Protein AF-A0A9E2Q4T3-F1 (afdb_monomer_lite)

Foldseek 3Di:
DPDPVLLVVLVVQLVVLVVVLCVLCVPPDLVPDDPVSSLSSLLSLLQNVLSVQLNVQVVDPPDDNVVSLVVSLVVLVDDDDDSSSVSSSNSNNVNSVVSVVVVVVD

Sequence (106 aa):
MPQTTTQAEIERLERTALAELTDLLSGAAVCRVPADRAVRAKHLEGRAAALADLRRALAEPGAQLAAAIGQVDARWSSGPGGPLWDAYRTGGRQALAELAASTAEG

Secondary structure (DSSP, 8-state):
--SHHHHHHHHHHHHHHHHHHHHHHTT--GGGS-HHHHHHHHHHHHHHHHHHHHHHHHTSTT--HHHHHHHHHHHHT----SHHHHHHHHHHHHHHHHHHHHHH--

pLDDT: mean 89.5, std 10.27, range [51.84, 98.31]

Radius of gyration: 14.36 Å; chains: 1; bounding box: 39×25×39 Å

Structure (mmCIF, N/CA/C/O backbone):
data_AF-A0A9E2Q4T3-F1
#
_entry.id   AF-A0A9E2Q4T3-F1
#
loop_
_atom_site.group_PDB
_atom_site.id
_atom_site.type_symbol
_atom_site.label_atom_id
_atom_site.label_alt_id
_atom_site.label_comp_id
_atom_site.label_asym_id
_atom_site.label_entity_id
_atom_site.label_seq_id
_atom_site.pdbx_PDB_ins_code
_atom_site.Cartn_x
_atom_site.Cartn_y
_atom_site.Cartn_z
_atom_site.occupancy
_atom_site.B_iso_or_equiv
_atom_site.auth_seq_id
_atom_site.auth_comp_id
_atom_site.auth_asym_id
_atom_site.auth_atom_id
_atom_site.pdbx_PDB_model_num
ATOM 1 N N . MET A 1 1 ? -20.726 2.574 13.339 1.00 53.00 1 MET A N 1
ATOM 2 C CA . MET A 1 1 ? -20.638 1.339 12.525 1.00 53.00 1 MET A CA 1
ATOM 3 C C . MET A 1 1 ? -19.203 1.184 12.004 1.00 53.00 1 MET A C 1
ATOM 5 O O . MET A 1 1 ? -18.956 1.714 10.933 1.00 53.00 1 MET A O 1
ATOM 9 N N . PRO A 1 2 ? -18.225 0.603 12.738 1.00 53.19 2 PRO A N 1
ATOM 10 C CA . PRO A 1 2 ? -16.837 1.020 12.470 1.00 53.19 2 PRO A CA 1
ATOM 11 C C . PRO A 1 2 ? -15.803 -0.037 12.024 1.00 53.19 2 PRO A C 1
ATOM 13 O O . PRO A 1 2 ? -14.825 0.347 11.390 1.00 53.19 2 PRO A O 1
ATOM 16 N N . GLN A 1 3 ? -15.945 -1.338 12.308 1.00 57.53 3 GLN A N 1
ATOM 17 C CA . GLN A 1 3 ? -14.841 -2.291 12.045 1.00 57.53 3 GLN A CA 1
ATOM 18 C C . GLN A 1 3 ? -14.961 -3.070 10.727 1.00 57.53 3 GLN A C 1
ATOM 20 O O . GLN A 1 3 ? -13.973 -3.215 10.011 1.00 57.53 3 GLN A O 1
ATOM 25 N N . THR A 1 4 ? -16.160 -3.518 10.355 1.00 61.69 4 THR A N 1
ATOM 26 C CA . THR A 1 4 ? -16.375 -4.324 9.141 1.00 61.69 4 THR A CA 1
ATOM 27 C C . THR A 1 4 ? -16.119 -3.549 7.848 1.00 61.69 4 THR A C 1
ATOM 29 O O . THR A 1 4 ? -15.511 -4.092 6.929 1.00 61.69 4 THR A O 1
ATOM 32 N N . THR A 1 5 ? -16.510 -2.273 7.784 1.00 64.62 5 THR A N 1
ATOM 33 C CA . THR A 1 5 ? -16.271 -1.414 6.609 1.00 64.62 5 THR A CA 1
ATOM 34 C C . THR A 1 5 ? -14.778 -1.160 6.386 1.00 64.62 5 THR A C 1
ATOM 36 O O . THR A 1 5 ? -14.302 -1.232 5.258 1.00 64.62 5 THR A O 1
ATOM 39 N N . THR A 1 6 ? -14.020 -0.954 7.465 1.00 82.00 6 THR A N 1
ATOM 40 C CA . THR A 1 6 ? -12.570 -0.713 7.421 1.00 82.00 6 THR A CA 1
ATOM 41 C C . THR A 1 6 ? -11.804 -1.933 6.914 1.00 82.00 6 THR A C 1
ATOM 43 O O . THR A 1 6 ? -10.913 -1.811 6.079 1.00 82.00 6 THR A O 1
ATOM 46 N N . GLN A 1 7 ? -12.159 -3.130 7.384 1.00 86.81 7 GLN A N 1
ATOM 47 C CA . GLN A 1 7 ? -11.476 -4.352 6.966 1.00 86.81 7 GLN A CA 1
ATOM 48 C C . GLN A 1 7 ? -11.776 -4.710 5.506 1.00 86.81 7 GLN A C 1
ATOM 50 O O . GLN A 1 7 ? -10.861 -5.055 4.758 1.00 86.81 7 GLN A O 1
ATOM 55 N N . ALA A 1 8 ? -13.031 -4.551 5.077 1.00 89.12 8 ALA A N 1
ATOM 56 C CA . ALA A 1 8 ? -13.414 -4.737 3.681 1.00 89.12 8 ALA A CA 1
ATOM 57 C C . ALA A 1 8 ? -12.689 -3.753 2.746 1.00 89.12 8 ALA A C 1
ATOM 59 O O . ALA A 1 8 ? -12.293 -4.131 1.643 1.00 89.12 8 ALA A O 1
ATOM 60 N N . GLU A 1 9 ? -12.480 -2.513 3.193 1.00 90.62 9 GLU A N 1
ATOM 61 C CA . GLU A 1 9 ? -11.753 -1.496 2.436 1.00 90.62 9 GLU A CA 1
ATOM 62 C C . GLU A 1 9 ? -10.264 -1.835 2.295 1.00 90.62 9 GLU A C 1
ATOM 64 O O . GLU A 1 9 ? -9.727 -1.801 1.187 1.00 90.62 9 GLU A O 1
ATOM 69 N N . ILE A 1 10 ? -9.613 -2.260 3.382 1.00 93.38 10 ILE A N 1
ATOM 70 C CA . ILE A 1 10 ? -8.217 -2.726 3.353 1.00 93.38 10 ILE A CA 1
ATOM 71 C C . ILE A 1 10 ? -8.058 -3.883 2.359 1.00 93.38 10 ILE A C 1
ATOM 73 O O . ILE A 1 10 ? -7.174 -3.846 1.504 1.00 93.38 10 ILE A O 1
ATOM 77 N N . GLU A 1 11 ? -8.942 -4.883 2.414 1.00 93.50 11 GLU A N 1
ATOM 78 C CA . GLU A 1 11 ? -8.912 -6.028 1.496 1.00 93.50 11 GLU A CA 1
ATOM 79 C C . GLU A 1 11 ? -9.186 -5.621 0.041 1.00 93.50 11 GLU A C 1
ATOM 81 O O . GLU A 1 11 ? -8.593 -6.169 -0.893 1.00 93.50 11 GLU A O 1
ATOM 86 N N . ARG A 1 12 ? -10.084 -4.656 -0.185 1.00 93.69 12 ARG A N 1
ATOM 87 C CA . ARG A 1 12 ? -10.367 -4.115 -1.519 1.00 93.69 12 ARG A CA 1
ATOM 88 C C . ARG A 1 12 ? -9.137 -3.424 -2.104 1.00 93.69 12 ARG A C 1
ATOM 90 O O . ARG A 1 12 ? -8.797 -3.693 -3.259 1.00 93.69 12 ARG A O 1
ATOM 97 N N . LEU A 1 13 ? -8.469 -2.573 -1.330 1.00 94.00 13 LEU A N 1
ATOM 98 C CA . LEU A 1 13 ? -7.252 -1.883 -1.755 1.00 94.00 13 LEU A CA 1
ATOM 99 C C . LEU A 1 13 ? -6.101 -2.873 -1.992 1.00 94.00 13 LEU A C 1
ATOM 101 O O . LEU A 1 13 ? -5.412 -2.764 -3.007 1.00 94.00 13 LEU A O 1
ATOM 105 N N . GLU A 1 14 ? -5.943 -3.880 -1.123 1.00 96.38 14 GLU A N 1
ATOM 106 C CA . GLU A 1 14 ? -4.913 -4.924 -1.247 1.00 96.38 14 GLU A CA 1
ATOM 107 C C . GLU A 1 14 ? -5.098 -5.697 -2.559 1.00 96.38 14 GLU A C 1
ATOM 109 O O . GLU A 1 14 ? -4.175 -5.791 -3.371 1.00 96.38 14 GLU A O 1
ATOM 114 N N . ARG A 1 15 ? -6.321 -6.178 -2.826 1.00 95.81 15 ARG A N 1
ATOM 115 C CA . ARG A 1 15 ? -6.648 -6.882 -4.076 1.00 95.81 15 ARG A CA 1
ATOM 116 C C . ARG A 1 15 ? -6.449 -6.014 -5.314 1.00 95.81 15 ARG A C 1
ATOM 118 O O . ARG A 1 15 ? -5.986 -6.524 -6.328 1.00 95.81 15 ARG A O 1
ATOM 125 N N . THR A 1 16 ? -6.782 -4.727 -5.238 1.00 96.25 16 THR A N 1
ATOM 126 C CA . THR A 1 16 ? -6.614 -3.792 -6.361 1.00 96.25 16 THR A CA 1
ATOM 127 C C . THR A 1 16 ? -5.133 -3.625 -6.707 1.00 96.25 16 THR A C 1
ATOM 129 O O . THR A 1 16 ? -4.752 -3.820 -7.859 1.00 96.25 16 THR A O 1
ATOM 132 N N . ALA A 1 17 ? -4.276 -3.386 -5.707 1.00 96.00 17 ALA A N 1
ATOM 133 C CA . ALA A 1 17 ? -2.831 -3.289 -5.917 1.00 96.00 17 ALA A CA 1
ATOM 134 C C . ALA A 1 17 ? -2.232 -4.586 -6.494 1.00 96.00 17 ALA A C 1
ATOM 136 O O . ALA A 1 17 ? -1.397 -4.528 -7.395 1.00 96.00 17 ALA A O 1
ATOM 137 N N . LEU A 1 18 ? -2.679 -5.758 -6.025 1.00 96.06 18 LEU A N 1
ATOM 138 C CA . LEU A 1 18 ? -2.229 -7.055 -6.549 1.00 96.06 18 LEU A CA 1
ATOM 139 C C . LEU A 1 18 ? -2.698 -7.317 -7.988 1.00 96.06 18 LEU A C 1
ATOM 141 O O . LEU A 1 18 ? -1.937 -7.868 -8.787 1.00 96.06 18 LEU A O 1
ATOM 145 N N . ALA A 1 19 ? -3.925 -6.925 -8.332 1.00 95.25 19 ALA A N 1
ATOM 146 C CA . ALA A 1 19 ? -4.444 -7.044 -9.692 1.00 95.25 19 ALA A CA 1
ATOM 147 C C . ALA A 1 19 ? -3.660 -6.145 -10.658 1.00 95.25 19 ALA A C 1
ATOM 149 O O . ALA A 1 19 ? -3.185 -6.626 -11.686 1.00 95.25 19 ALA A O 1
ATOM 150 N N . GLU A 1 20 ? -3.437 -4.880 -10.289 1.00 95.81 20 GLU A N 1
ATOM 151 C CA . GLU A 1 20 ? -2.611 -3.954 -11.071 1.00 95.81 20 GLU A CA 1
ATOM 152 C C . GLU A 1 20 ? -1.168 -4.441 -11.203 1.00 95.81 20 GLU A C 1
ATOM 154 O O . GLU A 1 20 ? -0.581 -4.335 -12.275 1.00 95.81 20 GLU A O 1
ATOM 159 N N . LEU A 1 21 ? -0.588 -5.009 -10.141 1.00 94.06 21 LEU A N 1
ATOM 160 C CA . LEU A 1 21 ? 0.756 -5.581 -10.190 1.00 94.06 21 LEU A CA 1
ATOM 161 C C . LEU A 1 21 ? 0.819 -6.764 -11.161 1.00 94.06 21 LEU A C 1
ATOM 163 O O . LEU A 1 21 ? 1.770 -6.886 -11.930 1.00 94.06 21 LEU A O 1
ATOM 167 N N . THR A 1 22 ? -0.192 -7.630 -11.133 1.00 93.31 22 THR A N 1
ATOM 168 C CA . THR A 1 22 ? -0.271 -8.808 -12.005 1.00 93.31 22 THR A CA 1
ATOM 169 C C . THR A 1 22 ? -0.391 -8.397 -13.469 1.00 93.31 22 THR A C 1
ATOM 171 O O . THR A 1 22 ? 0.354 -8.909 -14.308 1.00 93.31 22 THR A O 1
ATOM 174 N N . ASP A 1 23 ? -1.267 -7.438 -13.770 1.00 93.06 23 ASP A N 1
ATOM 175 C CA . ASP A 1 23 ? -1.420 -6.870 -15.111 1.00 93.06 23 ASP A CA 1
ATOM 176 C C . ASP A 1 23 ? -0.120 -6.202 -15.578 1.00 93.06 23 ASP A C 1
ATOM 178 O O . ASP A 1 23 ? 0.430 -6.525 -16.639 1.00 93.06 23 ASP A O 1
ATOM 182 N N . LEU A 1 24 ? 0.462 -5.369 -14.709 1.00 91.81 24 LEU A N 1
ATOM 183 C CA . LEU A 1 24 ? 1.719 -4.687 -14.964 1.00 91.81 24 LEU A CA 1
ATOM 184 C C . LEU A 1 24 ? 2.876 -5.660 -15.147 1.00 91.81 24 LEU A C 1
ATOM 186 O O . LEU A 1 24 ? 3.801 -5.324 -15.862 1.00 91.81 24 LEU A O 1
ATOM 190 N N . LEU A 1 25 ? 2.897 -6.846 -14.561 1.00 91.06 25 LEU A N 1
ATOM 191 C CA . LEU A 1 25 ? 3.969 -7.802 -14.838 1.00 91.06 25 LEU A CA 1
ATOM 192 C C . LEU A 1 25 ? 3.664 -8.674 -16.054 1.00 91.06 25 LEU A C 1
ATOM 194 O O . LEU A 1 25 ? 4.597 -9.123 -16.715 1.00 91.06 25 LEU A O 1
ATOM 198 N N . SER A 1 26 ? 2.389 -8.888 -16.388 1.00 88.31 26 SER A N 1
ATOM 199 C CA . SER A 1 26 ? 1.951 -9.755 -17.491 1.00 88.31 26 SER A CA 1
ATOM 200 C C . SER A 1 26 ? 2.645 -11.134 -17.463 1.00 88.31 26 SER A C 1
ATOM 202 O O . SER A 1 26 ? 3.014 -11.684 -18.498 1.00 88.31 26 SER A O 1
ATOM 204 N N . GLY A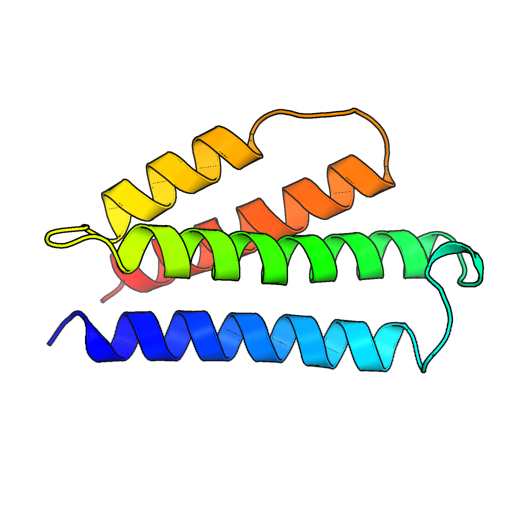 1 27 ? 2.902 -11.668 -16.261 1.00 80.62 27 GLY A N 1
ATOM 205 C CA . GLY A 1 27 ? 3.629 -12.927 -16.047 1.00 80.62 27 GLY A CA 1
ATOM 206 C C . GLY A 1 27 ? 5.163 -12.848 -16.142 1.00 80.62 27 GLY A C 1
ATOM 207 O O . GLY A 1 27 ? 5.837 -13.862 -15.960 1.00 80.62 27 GLY A O 1
ATOM 208 N N . ALA A 1 28 ? 5.746 -11.675 -16.396 1.00 80.94 28 ALA A N 1
ATOM 209 C CA . ALA A 1 28 ? 7.191 -11.473 -16.388 1.00 80.94 28 ALA A CA 1
ATOM 210 C C . ALA A 1 28 ? 7.735 -11.244 -14.968 1.00 80.94 28 ALA A C 1
ATOM 212 O O . ALA A 1 28 ? 7.100 -10.627 -14.115 1.00 80.94 28 ALA A O 1
ATOM 213 N N . ALA A 1 29 ? 8.967 -11.691 -14.721 1.00 80.50 29 ALA A N 1
ATOM 214 C CA . ALA A 1 29 ? 9.693 -11.308 -13.514 1.00 80.50 29 ALA A CA 1
ATOM 215 C C . ALA A 1 29 ? 10.058 -9.811 -13.553 1.00 80.50 29 ALA A C 1
ATOM 217 O O . ALA A 1 29 ? 10.413 -9.292 -14.612 1.00 80.50 29 ALA A O 1
ATOM 218 N N . VAL A 1 30 ? 10.074 -9.138 -12.394 1.00 77.81 30 VAL A N 1
ATOM 219 C CA . VAL A 1 30 ? 10.459 -7.713 -12.261 1.00 77.81 30 VAL A CA 1
ATOM 220 C C . VAL A 1 30 ? 11.829 -7.405 -12.882 1.00 77.81 30 VAL A C 1
ATOM 222 O O . VAL A 1 30 ? 12.030 -6.329 -13.431 1.00 77.81 30 VAL A O 1
ATOM 225 N N . CYS A 1 31 ? 12.774 -8.348 -12.859 1.00 80.38 31 CYS A N 1
ATOM 226 C CA . CYS A 1 31 ? 14.096 -8.165 -13.470 1.00 80.38 31 CYS A CA 1
ATOM 227 C C . CYS A 1 31 ? 14.095 -8.186 -15.010 1.00 80.38 31 CYS A C 1
ATOM 229 O O . CYS A 1 31 ? 15.131 -7.934 -15.618 1.00 80.38 31 CYS A O 1
ATOM 231 N N . ARG A 1 32 ? 12.962 -8.516 -15.642 1.00 86.31 32 ARG A N 1
ATOM 232 C CA . ARG A 1 32 ? 12.805 -8.612 -17.101 1.00 86.31 32 ARG A CA 1
ATOM 233 C C . ARG A 1 32 ? 11.967 -7.482 -17.694 1.00 86.31 32 ARG A C 1
ATOM 235 O O . ARG A 1 32 ? 11.791 -7.453 -18.909 1.00 86.31 32 ARG A O 1
ATOM 242 N N . VAL A 1 33 ? 11.435 -6.583 -16.868 1.00 86.31 33 VAL A N 1
ATOM 243 C CA . VAL A 1 33 ? 10.667 -5.426 -17.339 1.00 86.31 33 VAL A CA 1
ATOM 244 C C . VAL A 1 33 ? 11.541 -4.165 -17.379 1.00 86.31 33 VAL A C 1
ATOM 246 O O . VAL A 1 33 ? 12.529 -4.088 -16.645 1.00 86.31 33 VAL A O 1
ATOM 249 N N . PRO A 1 34 ? 11.197 -3.169 -18.218 1.00 91.75 34 PRO A N 1
ATOM 250 C CA . PRO A 1 34 ? 11.847 -1.859 -18.214 1.00 91.75 34 PRO A CA 1
ATOM 251 C C . PRO A 1 34 ? 11.891 -1.213 -16.820 1.00 91.75 34 PRO A C 1
ATOM 253 O O . PRO A 1 34 ? 11.049 -1.494 -15.967 1.00 91.75 34 PRO A O 1
ATOM 256 N N . ALA A 1 35 ? 12.877 -0.346 -16.577 1.00 88.25 35 ALA A N 1
ATOM 257 C CA . ALA A 1 35 ? 13.153 0.203 -15.246 1.00 88.25 35 ALA A CA 1
ATOM 258 C C . ALA A 1 35 ? 11.973 0.991 -14.644 1.00 88.25 35 ALA A C 1
ATOM 260 O O . ALA A 1 35 ? 11.690 0.862 -13.455 1.00 88.25 35 ALA A O 1
ATOM 261 N N . ASP A 1 36 ? 11.251 1.760 -15.455 1.00 90.12 36 ASP A N 1
ATOM 262 C CA . ASP A 1 36 ? 10.028 2.472 -15.069 1.00 90.12 36 ASP A CA 1
ATOM 263 C C . ASP A 1 36 ? 8.918 1.500 -14.640 1.00 90.12 36 ASP A C 1
ATOM 265 O O . ASP A 1 36 ? 8.282 1.672 -13.596 1.00 90.12 36 ASP A O 1
ATOM 269 N N . ARG A 1 37 ? 8.751 0.412 -15.398 1.00 92.06 37 ARG A N 1
ATOM 270 C CA . ARG A 1 37 ? 7.804 -0.663 -15.098 1.00 92.06 37 ARG A CA 1
ATOM 271 C C . ARG 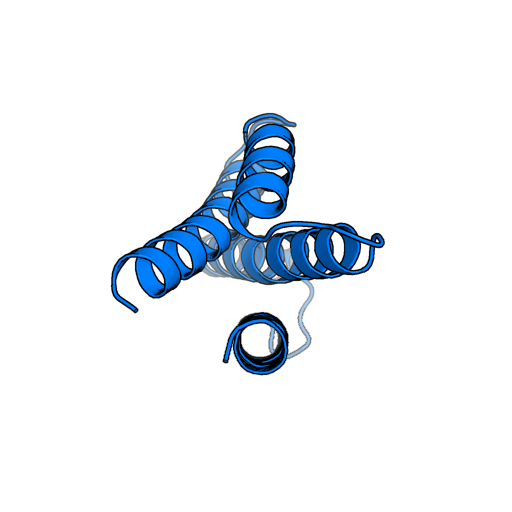A 1 37 ? 8.201 -1.414 -13.826 1.00 92.06 37 ARG A C 1
ATOM 273 O O . ARG A 1 37 ? 7.329 -1.740 -13.026 1.00 92.06 37 ARG A O 1
ATOM 280 N N . ALA A 1 38 ? 9.497 -1.621 -13.589 1.00 93.00 38 ALA A N 1
ATOM 281 C CA . ALA A 1 38 ? 10.018 -2.216 -12.359 1.00 93.00 38 ALA A CA 1
ATOM 282 C C . ALA A 1 38 ? 9.771 -1.322 -11.131 1.00 93.00 38 ALA A C 1
ATOM 284 O O . ALA A 1 38 ? 9.346 -1.820 -10.090 1.00 93.00 38 ALA A O 1
ATOM 285 N N . VAL A 1 39 ? 9.980 -0.006 -11.253 1.00 95.38 39 VAL A N 1
ATOM 286 C CA . VAL A 1 39 ? 9.686 0.976 -10.194 1.00 95.38 39 VAL A CA 1
ATOM 287 C C . VAL A 1 39 ? 8.197 0.973 -9.855 1.00 95.38 39 VAL A C 1
ATOM 289 O O . VAL A 1 39 ? 7.837 0.862 -8.682 1.00 95.38 39 VAL A O 1
ATOM 292 N N . ARG A 1 40 ? 7.320 1.016 -10.865 1.00 95.62 40 ARG A N 1
ATOM 293 C CA . ARG A 1 40 ? 5.869 0.951 -10.649 1.00 95.62 40 ARG A CA 1
ATOM 294 C C . ARG A 1 40 ? 5.434 -0.389 -10.048 1.00 95.62 40 ARG A C 1
ATOM 296 O O . ARG A 1 40 ? 4.601 -0.403 -9.149 1.00 95.62 40 ARG A O 1
ATOM 303 N N . ALA A 1 41 ? 6.023 -1.502 -10.483 1.00 95.75 41 ALA A N 1
ATOM 304 C CA . ALA A 1 41 ? 5.750 -2.814 -9.902 1.00 95.75 41 ALA A CA 1
ATOM 305 C C . ALA A 1 41 ? 6.139 -2.857 -8.421 1.00 95.75 41 ALA A C 1
ATOM 307 O O . ALA A 1 41 ? 5.347 -3.296 -7.593 1.00 95.75 41 ALA A O 1
ATOM 308 N N . LYS A 1 42 ? 7.315 -2.328 -8.062 1.00 96.69 42 LYS A N 1
ATOM 309 C CA . LYS A 1 42 ? 7.734 -2.234 -6.660 1.00 96.69 42 LYS A CA 1
ATOM 310 C C . LYS A 1 42 ? 6.831 -1.344 -5.827 1.00 96.69 42 LYS A C 1
ATOM 312 O O . LYS A 1 42 ? 6.529 -1.703 -4.695 1.00 96.69 42 LYS A O 1
ATOM 317 N N . HIS A 1 43 ? 6.355 -0.238 -6.384 1.00 97.50 43 HIS A N 1
ATOM 318 C CA . HIS A 1 43 ? 5.371 0.614 -5.724 1.00 97.50 43 HIS A CA 1
ATOM 319 C C . HIS A 1 43 ? 4.064 -0.131 -5.410 1.00 97.50 43 HIS A C 1
ATOM 321 O O . HIS A 1 43 ? 3.627 -0.133 -4.260 1.00 97.50 43 HIS A O 1
ATOM 327 N N . LEU A 1 44 ? 3.493 -0.846 -6.383 1.00 97.94 44 LEU A N 1
ATOM 328 C CA . LEU A 1 44 ? 2.283 -1.656 -6.187 1.00 97.94 44 LEU A CA 1
ATOM 329 C C . LEU A 1 44 ? 2.503 -2.816 -5.201 1.00 97.94 44 LEU A C 1
ATOM 331 O O . LEU A 1 44 ? 1.653 -3.067 -4.347 1.00 97.94 44 LEU A O 1
ATOM 335 N N . GLU A 1 45 ? 3.660 -3.480 -5.271 1.00 97.31 45 GLU A N 1
ATOM 336 C CA . GLU A 1 45 ? 4.076 -4.507 -4.306 1.00 97.31 45 GLU A CA 1
ATOM 337 C C . GLU A 1 45 ? 4.114 -3.935 -2.881 1.00 97.31 45 GLU A C 1
ATOM 339 O O . GLU A 1 45 ? 3.585 -4.539 -1.949 1.00 97.31 45 GLU A O 1
ATOM 344 N N . GLY A 1 46 ? 4.663 -2.728 -2.728 1.00 97.62 46 GLY A N 1
ATOM 345 C CA . GLY A 1 46 ? 4.696 -1.991 -1.471 1.00 97.62 46 GLY A CA 1
ATOM 346 C C . GLY A 1 46 ? 3.313 -1.672 -0.917 1.00 97.62 46 GLY A C 1
ATOM 347 O O . GLY A 1 46 ? 3.055 -1.914 0.262 1.00 97.62 46 GLY A O 1
ATOM 348 N N . ARG A 1 47 ? 2.399 -1.185 -1.769 1.00 98.31 47 ARG A N 1
ATOM 349 C CA . ARG A 1 47 ? 0.997 -0.929 -1.393 1.00 98.31 47 ARG A CA 1
ATOM 350 C C . ARG A 1 47 ? 0.342 -2.188 -0.829 1.00 98.31 47 ARG A C 1
ATOM 352 O O . ARG A 1 47 ? -0.180 -2.160 0.283 1.00 98.31 47 ARG A O 1
ATOM 359 N N . ALA A 1 48 ? 0.398 -3.293 -1.572 1.00 98.06 48 ALA A N 1
ATOM 360 C CA . ALA A 1 48 ? -0.215 -4.553 -1.159 1.00 98.06 48 ALA A CA 1
ATOM 361 C C . ALA A 1 48 ? 0.387 -5.082 0.153 1.00 98.06 48 ALA A C 1
ATOM 363 O O . ALA A 1 48 ? -0.344 -5.469 1.065 1.00 98.06 48 ALA A O 1
ATOM 364 N N . ALA A 1 49 ? 1.714 -5.049 0.286 1.00 97.88 49 ALA A N 1
ATOM 365 C CA . ALA A 1 49 ? 2.392 -5.542 1.478 1.00 97.88 49 ALA A CA 1
ATOM 366 C C . ALA A 1 49 ? 2.097 -4.700 2.733 1.00 97.88 49 ALA A C 1
ATOM 368 O O . ALA A 1 49 ? 1.893 -5.280 3.801 1.00 97.88 49 ALA A O 1
ATOM 369 N N . ALA A 1 50 ? 2.007 -3.369 2.626 1.00 97.75 50 ALA A N 1
ATOM 370 C CA . ALA A 1 50 ? 1.646 -2.513 3.761 1.00 97.75 50 ALA A CA 1
ATOM 371 C C . ALA A 1 50 ? 0.196 -2.733 4.215 1.00 97.75 50 ALA A C 1
ATOM 373 O O . ALA A 1 50 ? -0.081 -2.765 5.414 1.00 97.75 50 ALA A O 1
ATOM 374 N N . LEU A 1 51 ? -0.724 -2.945 3.269 1.00 96.94 51 LEU A N 1
ATOM 375 C CA . LEU A 1 51 ? -2.122 -3.268 3.566 1.00 96.94 51 LEU A CA 1
ATOM 376 C C . LEU A 1 51 ? -2.256 -4.642 4.233 1.00 96.94 51 LEU A C 1
ATOM 378 O O . LEU A 1 51 ? -2.976 -4.775 5.223 1.00 96.94 51 LEU A O 1
ATOM 382 N N . ALA A 1 52 ? -1.499 -5.641 3.772 1.00 96.81 52 ALA A N 1
ATOM 383 C CA . ALA A 1 52 ? -1.431 -6.946 4.423 1.00 96.81 52 ALA A CA 1
ATOM 384 C C . ALA A 1 52 ? -0.840 -6.854 5.845 1.00 96.81 52 ALA A C 1
ATOM 386 O O . ALA A 1 52 ? -1.325 -7.518 6.764 1.00 96.81 52 ALA A O 1
ATOM 387 N N . ASP A 1 53 ? 0.185 -6.019 6.051 1.00 96.31 53 ASP A N 1
ATOM 388 C CA . ASP A 1 53 ? 0.746 -5.722 7.375 1.00 96.31 53 ASP A CA 1
ATOM 389 C C . ASP A 1 53 ? -0.275 -5.065 8.306 1.00 96.31 53 ASP A C 1
ATOM 391 O O . ASP A 1 53 ? -0.378 -5.455 9.471 1.00 96.31 53 ASP A O 1
ATOM 395 N N . LEU A 1 54 ? -1.036 -4.092 7.802 1.00 96.06 54 LEU A N 1
ATOM 396 C CA . LEU A 1 54 ? -2.091 -3.430 8.561 1.00 96.06 54 LEU A CA 1
ATOM 397 C C . LEU A 1 54 ? -3.213 -4.405 8.922 1.00 96.06 54 LEU A C 1
ATOM 399 O O . LEU A 1 54 ? -3.651 -4.436 10.069 1.00 96.06 54 LEU A O 1
ATOM 403 N N . ARG A 1 55 ? -3.632 -5.253 7.979 1.00 95.00 55 ARG A N 1
ATOM 404 C CA . ARG A 1 55 ? -4.630 -6.300 8.224 1.00 95.00 55 ARG A CA 1
ATOM 405 C C . ARG A 1 55 ? -4.181 -7.269 9.317 1.00 95.00 55 ARG A C 1
ATOM 407 O O . ARG A 1 55 ? -4.990 -7.640 10.160 1.00 95.00 55 ARG A O 1
ATOM 414 N N . ARG A 1 56 ? -2.895 -7.643 9.341 1.00 94.31 56 ARG A N 1
ATOM 415 C CA . ARG A 1 56 ? -2.315 -8.437 10.438 1.00 94.31 56 ARG A CA 1
ATOM 416 C C . ARG A 1 56 ? -2.355 -7.690 11.769 1.00 94.31 56 ARG A C 1
ATOM 418 O O . ARG A 1 56 ? -2.782 -8.270 12.756 1.00 94.31 56 ARG A O 1
ATOM 425 N N . ALA A 1 57 ? -1.966 -6.416 11.794 1.00 93.62 57 ALA A N 1
ATOM 426 C CA . ALA A 1 57 ? -1.989 -5.607 13.014 1.00 93.62 57 ALA A CA 1
ATOM 427 C C . ALA A 1 57 ? -3.411 -5.426 13.581 1.00 93.62 57 ALA A C 1
ATOM 429 O O . ALA A 1 57 ? -3.594 -5.380 14.792 1.00 93.62 57 ALA A O 1
ATOM 430 N N . LEU A 1 58 ? -4.422 -5.356 12.712 1.00 92.88 58 LEU A N 1
ATOM 431 C CA . LEU A 1 58 ? -5.832 -5.247 13.095 1.00 92.88 58 LEU A CA 1
ATOM 432 C C . LEU A 1 58 ? -6.467 -6.564 13.552 1.00 92.88 58 LEU A C 1
ATOM 434 O O . LEU A 1 58 ? -7.538 -6.533 14.152 1.00 92.88 58 LEU A O 1
ATOM 438 N N . ALA A 1 59 ? -5.838 -7.706 13.268 1.00 90.19 59 ALA A N 1
ATOM 439 C CA . ALA A 1 59 ? -6.311 -9.000 13.752 1.00 90.19 59 ALA A CA 1
ATOM 440 C C . ALA A 1 59 ? -6.074 -9.181 15.263 1.00 90.19 59 ALA A C 1
ATOM 442 O O . ALA A 1 59 ? -6.680 -10.061 15.875 1.00 90.19 59 ALA A O 1
ATOM 443 N N . GLU A 1 60 ? -5.219 -8.349 15.865 1.00 89.06 60 GLU A N 1
ATOM 444 C CA . GLU A 1 60 ? -4.971 -8.355 17.303 1.00 89.06 60 GLU A CA 1
ATOM 445 C C . GLU A 1 60 ? -6.211 -7.871 18.084 1.00 89.06 60 GLU A C 1
ATOM 447 O O . GLU A 1 60 ? -6.787 -6.823 17.762 1.00 89.06 60 GLU A O 1
ATOM 452 N N . PRO A 1 61 ? -6.640 -8.586 19.141 1.00 87.38 61 PRO A N 1
ATOM 453 C CA . PRO A 1 61 ? -7.782 -8.176 19.950 1.00 87.38 61 PRO A CA 1
ATOM 454 C C . PRO A 1 61 ? -7.610 -6.767 20.530 1.00 87.38 61 PRO A C 1
ATOM 456 O O . PRO A 1 61 ? -6.613 -6.457 21.178 1.00 87.38 61 PRO A O 1
ATOM 459 N N . GLY A 1 62 ? -8.612 -5.909 20.326 1.00 87.62 62 GLY A N 1
ATOM 460 C CA . GLY A 1 62 ? -8.586 -4.527 20.816 1.00 87.62 62 GLY A CA 1
ATOM 461 C C . GLY A 1 62 ? -7.742 -3.564 19.975 1.00 87.62 62 GLY A C 1
ATOM 462 O O . GLY A 1 62 ? -7.613 -2.399 20.358 1.00 87.62 62 GLY A O 1
ATOM 463 N N . ALA A 1 63 ? -7.205 -4.002 18.830 1.00 8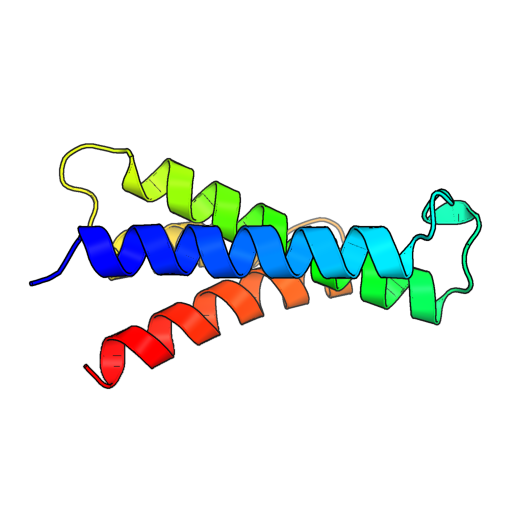9.94 63 ALA A N 1
ATOM 464 C CA . ALA A 1 63 ? -6.502 -3.122 17.909 1.00 89.94 63 ALA A CA 1
ATOM 465 C C . ALA A 1 63 ? -7.402 -1.968 17.438 1.00 89.94 63 ALA A C 1
ATOM 467 O O . ALA A 1 63 ? -8.539 -2.155 16.992 1.00 89.94 63 ALA A O 1
ATOM 468 N N . GLN A 1 64 ? -6.865 -0.753 17.518 1.00 91.12 64 GLN A N 1
ATOM 469 C CA . GLN A 1 64 ? -7.489 0.447 16.974 1.00 91.12 64 GLN A CA 1
ATOM 470 C C . GLN A 1 64 ? -6.814 0.820 15.660 1.00 91.12 64 GLN A C 1
ATOM 472 O O . GLN A 1 64 ? -5.587 0.825 15.573 1.00 91.12 64 GLN A O 1
ATOM 477 N N . LEU A 1 65 ? -7.611 1.190 14.658 1.00 90.31 65 LEU A N 1
ATOM 478 C CA . LEU A 1 65 ? -7.119 1.490 13.314 1.00 90.31 65 LEU A CA 1
ATOM 479 C C . LEU A 1 65 ? -6.026 2.558 13.292 1.00 90.31 65 LEU A C 1
ATOM 481 O O . LEU A 1 65 ? -4.967 2.318 12.726 1.00 90.31 65 LEU A O 1
ATOM 485 N N . ALA A 1 66 ? -6.247 3.700 13.945 1.00 90.81 66 ALA A N 1
ATOM 486 C CA . ALA A 1 66 ? -5.269 4.786 13.969 1.00 90.81 66 ALA A CA 1
ATOM 487 C C . ALA A 1 66 ? -3.932 4.350 14.597 1.00 90.81 66 ALA A C 1
ATOM 489 O O . ALA A 1 66 ? -2.863 4.652 14.065 1.00 90.81 66 ALA A O 1
ATOM 490 N N . ALA A 1 67 ? -3.985 3.582 15.692 1.00 92.25 67 ALA A N 1
ATOM 491 C CA . ALA A 1 67 ? -2.792 3.046 16.341 1.00 92.25 67 ALA A CA 1
ATOM 492 C C . ALA A 1 67 ? -2.072 2.021 15.447 1.00 92.25 67 ALA A C 1
ATOM 494 O O . ALA A 1 67 ? -0.851 2.081 15.310 1.00 92.25 67 ALA A O 1
ATOM 495 N N . ALA A 1 68 ? -2.820 1.124 14.798 1.00 94.75 68 ALA A N 1
ATOM 496 C CA . ALA A 1 68 ? -2.272 0.136 13.875 1.00 94.75 68 ALA A CA 1
ATOM 497 C C . ALA A 1 68 ? -1.616 0.802 12.652 1.00 94.75 68 ALA A C 1
ATOM 499 O O . ALA A 1 68 ? -0.498 0.439 12.292 1.00 94.75 68 ALA A O 1
ATOM 500 N N . ILE A 1 69 ? -2.249 1.826 12.065 1.00 94.31 69 ILE A N 1
ATOM 501 C CA . ILE A 1 69 ? -1.669 2.628 10.977 1.00 94.31 69 ILE A CA 1
ATOM 502 C C . ILE A 1 69 ? -0.354 3.266 11.429 1.00 94.31 69 ILE A C 1
ATOM 504 O O . ILE A 1 69 ? 0.651 3.113 10.740 1.00 94.31 69 ILE A O 1
ATOM 508 N N . GLY A 1 70 ? -0.325 3.923 12.594 1.00 93.88 70 GLY A N 1
ATOM 509 C CA . GLY A 1 70 ? 0.893 4.555 13.111 1.00 93.88 70 GLY A CA 1
ATOM 510 C C . GLY A 1 70 ? 2.036 3.561 13.348 1.00 93.88 70 GLY A C 1
ATOM 511 O O . GLY A 1 70 ? 3.181 3.827 12.984 1.00 93.88 70 GLY A O 1
ATOM 512 N N . GLN A 1 71 ? 1.731 2.383 13.902 1.00 94.44 71 GLN A N 1
ATOM 513 C CA . GLN A 1 71 ? 2.718 1.317 14.108 1.00 94.44 71 GLN A CA 1
ATOM 514 C C . GLN A 1 71 ? 3.260 0.756 12.788 1.00 94.44 71 GLN A C 1
ATOM 516 O O . GLN A 1 71 ? 4.456 0.482 12.670 1.00 94.44 71 GLN A O 1
ATOM 521 N N . VAL A 1 72 ? 2.393 0.557 11.792 1.00 95.50 72 VAL A N 1
ATOM 522 C CA . VAL A 1 72 ? 2.809 0.062 10.476 1.00 95.50 72 VAL A CA 1
ATOM 523 C C . VAL A 1 72 ? 3.624 1.136 9.749 1.00 95.50 72 VAL A C 1
ATOM 525 O O . VAL A 1 72 ? 4.725 0.822 9.309 1.00 95.50 72 VAL A O 1
ATOM 528 N N . ASP A 1 73 ? 3.187 2.400 9.704 1.00 95.00 73 ASP A N 1
ATOM 529 C CA . ASP A 1 73 ? 3.942 3.482 9.042 1.00 95.00 73 ASP A CA 1
ATOM 530 C C . ASP A 1 73 ? 5.348 3.640 9.638 1.00 95.00 73 ASP A C 1
ATOM 532 O O . ASP A 1 73 ? 6.329 3.742 8.901 1.00 95.00 73 ASP A O 1
ATOM 536 N N . ALA A 1 74 ? 5.480 3.541 10.966 1.00 93.69 74 ALA A N 1
ATOM 537 C CA . ALA A 1 74 ? 6.778 3.584 11.633 1.00 93.69 74 ALA A CA 1
ATOM 538 C C . ALA A 1 74 ? 7.728 2.474 11.142 1.00 93.69 74 ALA A C 1
ATOM 540 O O . ALA A 1 74 ? 8.892 2.753 10.848 1.00 93.69 74 ALA A O 1
ATOM 541 N N . ARG A 1 75 ? 7.243 1.234 10.972 1.00 91.38 75 ARG A N 1
ATOM 542 C CA . ARG A 1 75 ? 8.050 0.126 10.417 1.00 91.38 75 ARG A CA 1
ATOM 543 C C . ARG A 1 75 ? 8.442 0.364 8.959 1.00 91.38 75 ARG A C 1
ATOM 545 O O . ARG A 1 75 ? 9.532 -0.020 8.549 1.00 91.38 75 ARG A O 1
ATOM 552 N N . TRP A 1 76 ? 7.575 1.021 8.199 1.00 92.44 76 TRP A N 1
ATOM 553 C CA . TRP A 1 76 ? 7.767 1.313 6.779 1.00 92.44 76 TRP A CA 1
ATOM 554 C C . TRP A 1 76 ? 8.593 2.582 6.510 1.00 92.44 76 TRP A C 1
ATOM 556 O O . TRP A 1 76 ? 9.003 2.825 5.373 1.00 92.44 76 TRP A O 1
ATOM 566 N N . SER A 1 77 ? 8.883 3.375 7.545 1.00 87.44 77 SER A N 1
ATOM 567 C CA . SER A 1 77 ? 9.669 4.613 7.452 1.00 87.44 77 SER A CA 1
ATOM 568 C C . SER A 1 77 ? 11.179 4.397 7.272 1.00 87.44 77 SER A C 1
ATOM 570 O O . SER A 1 77 ? 11.893 5.336 6.921 1.00 87.44 77 SER A O 1
ATOM 572 N N . SER A 1 78 ? 11.679 3.175 7.479 1.00 84.44 78 SER A N 1
ATOM 573 C CA . SER A 1 78 ? 13.108 2.851 7.414 1.00 84.44 78 SER A CA 1
ATOM 574 C C . SER A 1 78 ? 13.364 1.543 6.660 1.00 84.44 78 SER A C 1
ATOM 576 O O . SER A 1 78 ? 12.467 0.718 6.493 1.00 84.44 78 SER A O 1
ATOM 578 N N . GLY A 1 79 ? 14.582 1.358 6.146 1.00 81.19 79 GLY A N 1
ATOM 579 C CA . GLY A 1 79 ? 14.971 0.136 5.441 1.00 81.19 79 GLY A CA 1
ATOM 580 C C . GLY A 1 79 ? 16.106 0.341 4.433 1.00 81.19 79 GLY A C 1
ATOM 581 O O . GLY A 1 79 ? 16.682 1.427 4.364 1.00 81.19 79 GLY A O 1
ATOM 582 N N . PRO A 1 80 ? 16.431 -0.693 3.636 1.00 84.25 80 PRO A N 1
ATOM 583 C CA . PRO A 1 80 ? 17.497 -0.639 2.634 1.00 84.25 80 PRO A CA 1
ATOM 584 C C . PRO A 1 80 ? 17.282 0.480 1.605 1.00 84.25 80 PRO A C 1
ATOM 586 O O . PRO A 1 80 ? 16.161 0.692 1.147 1.00 84.25 80 PRO A O 1
ATOM 589 N N . GLY A 1 81 ? 18.336 1.196 1.216 1.00 86.94 81 GLY A N 1
ATOM 590 C CA . GLY A 1 81 ? 18.248 2.264 0.212 1.00 86.94 81 GLY A CA 1
ATOM 591 C C . GLY A 1 81 ? 18.146 1.754 -1.232 1.00 86.94 81 GLY A C 1
ATOM 592 O O . GLY A 1 81 ? 18.460 0.599 -1.523 1.00 86.94 81 GLY A O 1
ATOM 593 N N . GLY A 1 82 ? 17.748 2.643 -2.143 1.00 92.88 82 GLY A N 1
ATOM 594 C CA . GLY A 1 82 ? 17.814 2.440 -3.591 1.00 92.88 82 GLY A CA 1
ATOM 595 C C . GLY A 1 82 ? 16.450 2.557 -4.280 1.00 92.88 82 GLY A C 1
ATOM 596 O O . GLY A 1 82 ? 15.431 2.280 -3.649 1.00 92.88 82 GLY A O 1
ATOM 597 N N . PRO A 1 83 ? 16.404 2.875 -5.590 1.00 92.00 83 PRO A N 1
ATOM 598 C CA . PRO A 1 83 ? 15.173 3.316 -6.258 1.00 92.00 83 PRO A CA 1
ATOM 599 C C . PRO A 1 83 ? 13.996 2.341 -6.143 1.00 92.00 83 PRO A C 1
ATOM 601 O O . PRO A 1 83 ? 12.851 2.749 -5.973 1.00 92.00 83 PRO A O 1
ATOM 604 N N . LEU A 1 84 ? 14.277 1.038 -6.205 1.00 94.06 84 LEU A N 1
ATOM 605 C CA . LEU A 1 84 ? 13.266 -0.013 -6.081 1.00 94.06 84 LEU A CA 1
ATOM 606 C C . LEU A 1 84 ? 12.747 -0.163 -4.644 1.00 94.06 84 LEU A C 1
ATOM 608 O O . LEU A 1 84 ? 11.555 -0.384 -4.443 1.00 94.06 84 LEU A O 1
ATOM 612 N N . TRP A 1 85 ? 13.625 -0.019 -3.650 1.00 94.88 85 TRP A N 1
ATOM 613 C CA . TRP A 1 85 ? 13.241 -0.040 -2.239 1.00 94.88 85 TRP A CA 1
ATOM 614 C C . TRP A 1 85 ? 12.514 1.239 -1.823 1.00 94.88 85 TRP A C 1
ATOM 616 O O . TRP A 1 85 ? 11.569 1.172 -1.038 1.00 94.88 85 TRP A O 1
ATOM 626 N N . ASP A 1 86 ? 12.915 2.383 -2.375 1.00 95.50 86 ASP A N 1
ATOM 627 C CA . ASP A 1 86 ? 12.236 3.662 -2.183 1.00 95.50 86 ASP A CA 1
ATOM 628 C C . ASP A 1 86 ? 10.823 3.604 -2.765 1.00 95.50 86 ASP A C 1
ATOM 630 O O . ASP A 1 86 ? 9.867 3.888 -2.051 1.00 95.50 86 ASP A O 1
ATOM 634 N N . ALA A 1 87 ? 10.663 3.124 -4.004 1.00 96.31 87 ALA A N 1
ATOM 635 C CA . ALA A 1 87 ? 9.351 2.943 -4.623 1.00 96.31 87 ALA A CA 1
ATOM 636 C C . ALA A 1 87 ? 8.447 2.004 -3.813 1.00 96.31 87 ALA A C 1
ATOM 638 O O . ALA A 1 87 ? 7.284 2.329 -3.572 1.00 96.31 87 ALA A O 1
ATOM 639 N N . TYR A 1 88 ? 8.993 0.877 -3.347 1.00 96.94 88 TYR A N 1
ATOM 640 C CA . TYR A 1 88 ? 8.295 -0.062 -2.470 1.00 96.94 88 TYR A CA 1
ATOM 641 C C . TYR A 1 88 ? 7.810 0.607 -1.180 1.00 96.94 88 TYR A C 1
ATOM 643 O O . TYR A 1 88 ? 6.623 0.551 -0.857 1.00 96.94 88 TYR A O 1
ATOM 651 N N . ARG A 1 89 ? 8.683 1.322 -0.464 1.00 96.44 89 ARG A N 1
ATOM 652 C CA . ARG A 1 89 ? 8.278 2.041 0.753 1.00 96.44 89 ARG A CA 1
ATOM 653 C C . ARG A 1 89 ? 7.251 3.127 0.472 1.00 96.44 89 ARG A C 1
ATOM 655 O O . ARG A 1 89 ? 6.263 3.222 1.193 1.00 96.44 89 ARG A O 1
ATOM 662 N N . THR A 1 90 ? 7.466 3.933 -0.565 1.00 96.50 90 THR A N 1
ATOM 663 C CA . THR A 1 90 ? 6.542 5.002 -0.957 1.00 96.50 90 THR A CA 1
ATOM 664 C C . THR A 1 90 ? 5.154 4.446 -1.241 1.00 96.50 90 THR A C 1
ATOM 666 O O . THR A 1 90 ? 4.180 5.005 -0.744 1.00 96.50 90 THR A O 1
ATOM 669 N N . GLY A 1 91 ? 5.057 3.330 -1.968 1.00 97.19 91 GLY A N 1
ATOM 670 C CA . GLY A 1 91 ? 3.785 2.657 -2.209 1.00 97.19 91 GLY A CA 1
ATOM 671 C C . GLY A 1 91 ? 3.095 2.247 -0.913 1.00 97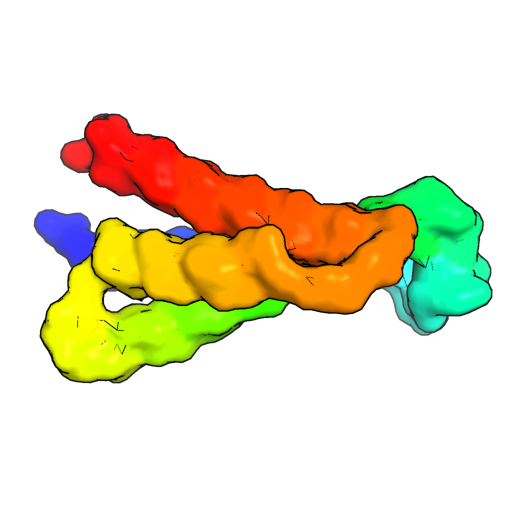.19 91 GLY A C 1
ATOM 672 O O . GLY A 1 91 ? 1.942 2.612 -0.690 1.00 97.19 91 GLY A O 1
ATOM 673 N N . GLY A 1 92 ? 3.819 1.575 -0.017 1.00 97.31 92 GLY A N 1
ATOM 674 C CA . GLY A 1 92 ? 3.267 1.163 1.272 1.00 97.31 92 GLY A CA 1
ATOM 675 C C . GLY A 1 92 ? 2.755 2.333 2.115 1.00 97.31 92 GLY A C 1
ATOM 676 O O . GLY A 1 92 ? 1.609 2.324 2.561 1.00 97.31 92 GLY A O 1
ATOM 677 N N . ARG A 1 93 ? 3.561 3.388 2.269 1.00 96.69 93 ARG A N 1
ATOM 678 C CA . ARG A 1 93 ? 3.191 4.574 3.060 1.00 96.69 93 ARG A CA 1
ATOM 679 C C . ARG A 1 93 ? 2.024 5.356 2.458 1.00 96.69 93 ARG A C 1
ATOM 681 O O . ARG A 1 93 ? 1.184 5.856 3.198 1.00 96.69 93 ARG A O 1
ATOM 688 N N . GLN A 1 94 ? 1.936 5.436 1.130 1.00 96.12 94 GLN A N 1
ATOM 689 C CA . GLN A 1 94 ? 0.793 6.067 0.464 1.00 96.12 94 GLN A CA 1
ATOM 690 C C . GLN A 1 94 ? -0.512 5.315 0.735 1.00 96.12 94 GLN A C 1
ATOM 692 O O . GLN A 1 94 ? -1.505 5.952 1.068 1.00 96.12 94 GLN A O 1
ATOM 697 N N . ALA A 1 95 ? -0.505 3.979 0.678 1.00 95.88 95 ALA A N 1
ATOM 698 C CA . ALA A 1 95 ? -1.695 3.187 0.991 1.00 95.88 95 ALA A CA 1
ATOM 699 C C . ALA A 1 95 ? -2.178 3.409 2.439 1.00 95.88 95 ALA A C 1
ATOM 701 O O . ALA A 1 95 ? -3.377 3.516 2.690 1.00 95.88 95 ALA A O 1
ATOM 702 N N . LEU A 1 96 ? -1.248 3.533 3.392 1.00 95.12 96 LEU A N 1
ATOM 703 C CA . LEU A 1 96 ? -1.573 3.854 4.787 1.00 95.12 96 LEU A CA 1
ATOM 704 C C . LEU A 1 96 ? -2.144 5.272 4.939 1.00 95.12 96 LEU A C 1
ATOM 706 O O . LEU A 1 96 ? -3.103 5.470 5.684 1.00 95.12 96 LEU A O 1
ATOM 710 N N . ALA A 1 97 ? -1.583 6.249 4.223 1.00 93.81 97 ALA A N 1
ATOM 711 C CA . ALA A 1 97 ? -2.056 7.631 4.244 1.00 93.81 97 ALA A CA 1
ATOM 712 C C . ALA A 1 97 ? -3.464 7.782 3.639 1.00 93.81 97 ALA A C 1
ATOM 714 O O . ALA A 1 97 ? -4.285 8.507 4.195 1.00 93.81 97 ALA A O 1
ATOM 715 N N . GLU A 1 98 ? -3.766 7.072 2.548 1.00 91.75 98 GLU A N 1
ATOM 716 C CA . GLU A 1 98 ? -5.102 7.042 1.930 1.00 91.75 98 GLU A CA 1
ATOM 717 C C . GLU A 1 98 ? -6.168 6.532 2.909 1.00 91.75 98 GLU A C 1
ATOM 719 O O . GLU A 1 98 ? -7.245 7.121 3.026 1.00 91.75 98 GLU A O 1
ATOM 724 N N . LEU A 1 99 ? -5.850 5.477 3.666 1.00 90.56 99 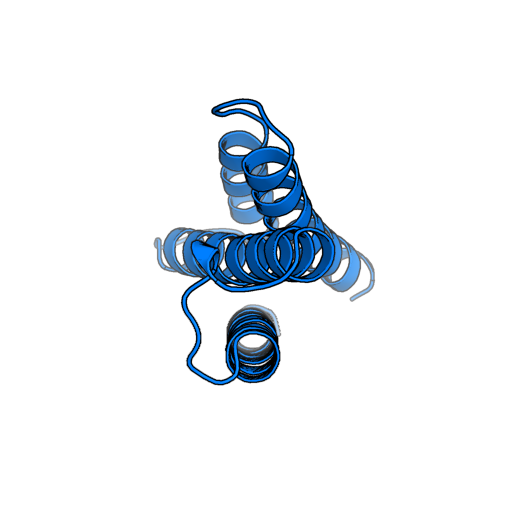LEU A N 1
ATOM 725 C CA . LEU A 1 99 ? -6.737 4.952 4.704 1.00 90.56 99 LEU A CA 1
ATOM 726 C C . LEU A 1 99 ? -6.903 5.931 5.866 1.00 90.56 99 LEU A C 1
ATOM 728 O O . LEU A 1 99 ? -8.026 6.160 6.310 1.00 90.56 99 LEU A O 1
ATOM 732 N N . ALA A 1 100 ? -5.809 6.537 6.335 1.00 89.50 100 ALA A N 1
ATOM 733 C CA . ALA A 1 100 ? -5.861 7.526 7.407 1.00 89.50 100 ALA A CA 1
ATOM 734 C C . ALA A 1 100 ? -6.755 8.720 7.029 1.00 89.50 100 ALA A C 1
ATOM 736 O O . ALA A 1 100 ? -7.607 9.119 7.823 1.00 89.50 100 ALA A O 1
ATOM 737 N N . ALA A 1 101 ? -6.616 9.237 5.804 1.00 85.69 101 ALA A N 1
ATOM 738 C CA . ALA A 1 101 ? -7.444 10.324 5.287 1.00 85.69 101 ALA A CA 1
ATOM 739 C C . ALA A 1 101 ? -8.923 9.920 5.190 1.00 85.69 101 ALA A C 1
ATOM 741 O O . ALA A 1 101 ? -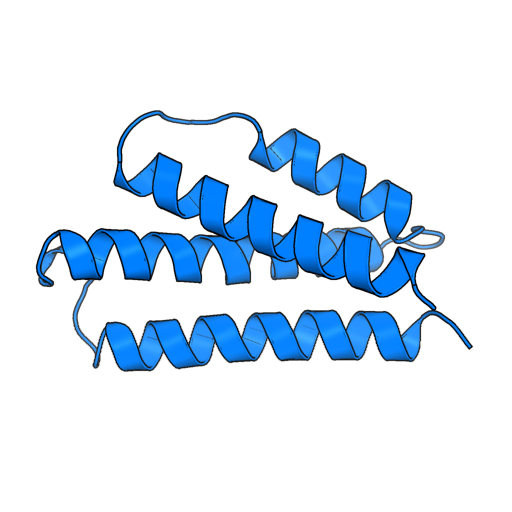9.781 10.613 5.730 1.00 85.69 101 ALA A O 1
ATOM 742 N N . SER A 1 102 ? -9.209 8.748 4.613 1.00 79.88 102 SER A N 1
ATOM 743 C CA . SER A 1 102 ? -10.580 8.231 4.466 1.00 79.88 102 SER A CA 1
ATOM 744 C C . SER A 1 102 ? -11.300 8.056 5.809 1.00 79.88 102 SER A C 1
ATOM 746 O O . SER A 1 102 ? -12.522 8.120 5.876 1.00 79.88 102 SER A O 1
ATOM 748 N N . THR A 1 103 ? -10.549 7.835 6.892 1.00 73.75 103 THR A N 1
ATOM 749 C CA . THR A 1 103 ? -11.100 7.671 8.248 1.00 73.75 103 THR A CA 1
ATOM 750 C C . THR A 1 103 ? -11.227 8.971 9.036 1.00 73.75 103 THR A C 1
ATOM 752 O O . THR A 1 103 ? -11.912 8.988 10.051 1.00 73.75 103 THR A O 1
ATOM 755 N N . ALA A 1 104 ? -10.567 10.047 8.604 1.00 66.81 104 ALA A N 1
ATOM 756 C CA . ALA A 1 104 ? -10.686 11.363 9.229 1.00 66.81 104 ALA A CA 1
ATOM 757 C C . ALA A 1 104 ? -11.916 12.141 8.723 1.00 66.81 104 ALA A C 1
ATOM 759 O O . ALA A 1 104 ? -12.376 13.060 9.397 1.00 66.81 104 ALA A O 1
ATOM 760 N N . GLU A 1 105 ? -12.433 11.782 7.545 1.00 59.59 105 GLU A N 1
ATOM 761 C CA . GLU A 1 105 ? -13.573 12.438 6.891 1.00 59.59 105 GLU A CA 1
ATOM 762 C C . GLU A 1 105 ? -14.937 11.783 7.196 1.00 59.59 105 GLU A C 1
ATOM 764 O O . GLU A 1 105 ? -15.968 12.333 6.804 1.00 59.59 105 GLU A O 1
ATOM 769 N N . GLY A 1 106 ? -14.959 10.625 7.872 1.00 51.84 106 GLY A N 1
ATOM 770 C CA . GLY A 1 106 ? -16.170 9.845 8.180 1.00 51.84 106 GLY A CA 1
ATOM 771 C C . GLY A 1 106 ? -16.509 9.794 9.662 1.00 51.84 106 GLY A C 1
ATOM 772 O O . GLY A 1 106 ? -17.706 9.964 9.985 1.00 51.84 106 GLY A O 1
#